Protein AF-A0A535S292-F1 (afdb_monomer)

pLDDT: mean 93.01, std 9.65, range [54.34, 98.56]

Solvent-accessible surface area (backbone atoms only — not comparable to full-atom values): 5335 Å² total; per-residue (Å²): 132,82,44,72,67,52,73,49,82,61,60,94,67,16,33,43,33,30,58,62,42,52,37,33,26,27,15,50,54,82,40,76,53,23,76,94,62,79,42,64,75,93,65,82,80,53,70,68,59,52,52,40,51,70,56,18,55,32,34,39,37,85,49,72,51,47,65,31,49,19,67,60,24,44,64,78,48,67,91,45,51,77,45,67,72,90,42,85,87,80,56,111

Sequence (92 aa):
MSFEVGFETIGNATVILHDRRPLLATDPWIAGPAYFGSWGLSHQIPAEQMEAIQKCEYVWISHGHPDHLSGDSLKLLSNKKVLVPDHVGARV

Radius of gyration: 13.2 Å; Cα contacts (8 Å, |Δi|>4): 171; chains: 1; bounding box: 36×24×39 Å

Structure (mmCIF, N/CA/C/O back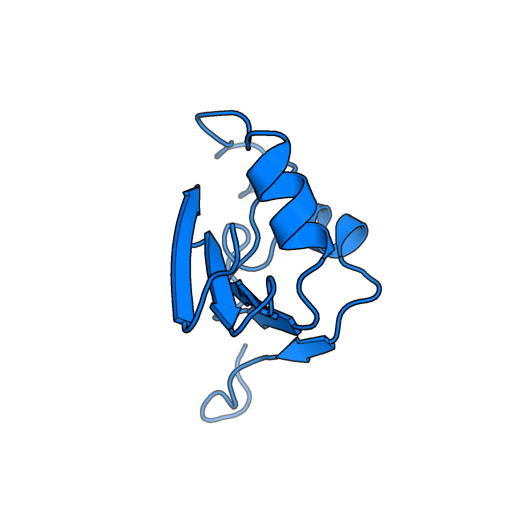bone):
data_AF-A0A535S292-F1
#
_entry.id   AF-A0A535S292-F1
#
loop_
_atom_site.group_PDB
_atom_site.id
_atom_site.type_symbol
_atom_site.label_atom_id
_atom_site.label_alt_id
_atom_site.label_comp_id
_atom_site.label_asym_id
_atom_site.label_entity_id
_atom_site.label_seq_id
_atom_site.pdbx_PDB_ins_code
_atom_site.Cartn_x
_atom_site.Cartn_y
_atom_site.Cartn_z
_atom_site.occupancy
_atom_site.B_iso_or_equiv
_atom_site.auth_seq_id
_atom_site.auth_comp_id
_atom_site.auth_asym_id
_atom_site.auth_atom_id
_atom_site.pdbx_PDB_model_num
ATOM 1 N N . MET A 1 1 ? -11.480 6.099 17.850 1.00 54.34 1 MET A N 1
ATOM 2 C CA . MET A 1 1 ? -12.617 6.724 17.139 1.00 54.34 1 MET A CA 1
ATOM 3 C C . MET A 1 1 ? -13.363 5.631 16.387 1.00 54.34 1 MET A C 1
ATOM 5 O O . MET A 1 1 ? -12.704 4.799 15.777 1.00 54.34 1 MET A O 1
ATOM 9 N N . SER A 1 2 ? -14.693 5.561 16.473 1.00 57.81 2 SER A N 1
ATOM 10 C CA . SER A 1 2 ? -15.479 4.660 15.620 1.00 57.81 2 SER A CA 1
ATOM 11 C C . SER A 1 2 ? -15.672 5.339 14.264 1.00 57.81 2 SER A C 1
ATOM 13 O O . SER A 1 2 ? -16.502 6.234 14.139 1.00 57.81 2 SER A O 1
ATOM 15 N N . PHE A 1 3 ? -14.866 4.984 13.270 1.00 62.62 3 PHE A N 1
ATOM 16 C CA . PHE A 1 3 ? -15.071 5.474 11.906 1.00 62.62 3 PHE A CA 1
ATOM 17 C C . PHE A 1 3 ? -16.324 4.804 11.332 1.00 62.62 3 PHE A C 1
ATOM 19 O O . PHE A 1 3 ? -16.342 3.586 11.275 1.00 62.62 3 PHE A O 1
ATOM 26 N N . GLU A 1 4 ? -17.370 5.533 10.929 1.00 80.62 4 GLU A N 1
ATOM 27 C CA . GLU A 1 4 ? -18.503 4.905 10.222 1.00 80.62 4 GLU A CA 1
ATOM 28 C C . GLU A 1 4 ? -18.042 4.398 8.851 1.00 80.62 4 GLU A C 1
ATOM 30 O O . GLU A 1 4 ? -17.951 3.192 8.648 1.00 80.62 4 GLU A O 1
ATOM 35 N N . VAL A 1 5 ? -17.648 5.313 7.962 1.00 93.69 5 VAL A N 1
ATOM 36 C CA . VAL A 1 5 ? -16.953 5.057 6.693 1.00 93.69 5 VAL A CA 1
ATOM 37 C C . VAL A 1 5 ? -16.033 6.250 6.430 1.00 93.69 5 VAL A C 1
ATOM 39 O O . VAL A 1 5 ? -16.437 7.392 6.645 1.00 93.69 5 VAL A O 1
ATOM 42 N N . GLY A 1 6 ? -14.802 6.021 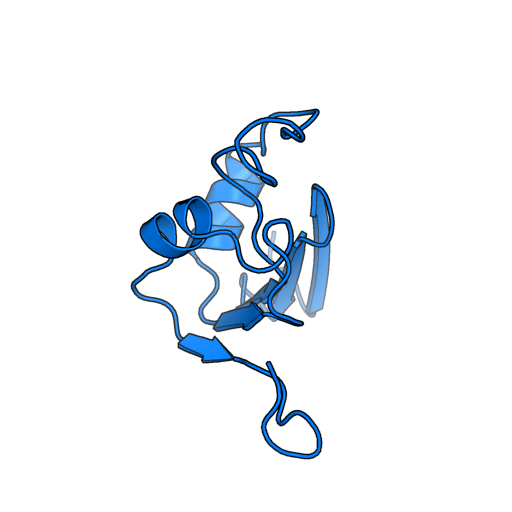5.979 1.00 95.50 6 GLY A N 1
ATOM 43 C CA . GLY A 1 6 ? -13.873 7.114 5.686 1.00 95.50 6 GLY A CA 1
ATOM 44 C C . GLY A 1 6 ? -12.508 6.637 5.216 1.00 95.50 6 GLY A C 1
ATOM 45 O O . GLY A 1 6 ? -12.293 5.441 5.020 1.00 95.50 6 GLY A O 1
ATOM 46 N N . PHE A 1 7 ? -11.582 7.576 5.038 1.00 97.12 7 PHE A N 1
ATOM 47 C CA . PHE A 1 7 ? -10.206 7.257 4.687 1.00 97.12 7 PHE A CA 1
ATOM 48 C C . PHE A 1 7 ? -9.203 8.264 5.253 1.00 97.12 7 PHE A C 1
ATOM 50 O O . PHE A 1 7 ? -9.536 9.426 5.487 1.00 97.12 7 PHE A O 1
ATOM 57 N N . GLU A 1 8 ? -7.964 7.809 5.402 1.00 95.56 8 GLU A N 1
ATOM 58 C CA . GLU A 1 8 ? -6.779 8.621 5.669 1.00 95.56 8 GLU A CA 1
ATOM 59 C C . GLU A 1 8 ? -5.781 8.454 4.516 1.00 95.56 8 GLU A C 1
ATOM 61 O O . GLU A 1 8 ? -5.641 7.365 3.960 1.00 95.56 8 GLU A O 1
ATOM 66 N N . THR A 1 9 ? -5.057 9.513 4.157 1.00 96.44 9 THR A N 1
ATOM 67 C CA . THR A 1 9 ? -3.934 9.441 3.205 1.00 96.44 9 THR A CA 1
ATOM 68 C C . THR A 1 9 ? -2.620 9.419 3.970 1.00 96.44 9 THR A C 1
ATOM 70 O O . THR A 1 9 ? -2.430 10.260 4.852 1.00 96.44 9 THR A O 1
ATOM 73 N N . ILE A 1 10 ? -1.692 8.528 3.623 1.00 95.62 10 ILE A N 1
ATOM 74 C CA . ILE A 1 10 ? -0.433 8.409 4.357 1.00 95.62 10 ILE A CA 1
ATOM 75 C C . ILE A 1 10 ? 0.758 7.998 3.487 1.00 95.62 10 ILE A C 1
ATOM 77 O O . ILE A 1 10 ? 1.127 6.839 3.405 1.00 95.62 10 ILE A O 1
ATOM 81 N N . GLY A 1 11 ? 1.442 8.982 2.910 1.00 92.00 11 GLY A N 1
ATOM 82 C CA . GLY A 1 11 ? 2.643 8.736 2.109 1.00 92.00 11 GLY A CA 1
ATOM 83 C C . GLY A 1 11 ? 2.332 8.135 0.733 1.00 92.00 11 GLY A C 1
ATOM 84 O O . GLY A 1 11 ? 1.583 7.174 0.598 1.00 92.00 11 GLY A O 1
ATOM 85 N N . ASN A 1 12 ? 2.929 8.719 -0.307 1.00 95.62 12 ASN A N 1
ATOM 86 C CA . ASN A 1 12 ? 2.737 8.322 -1.706 1.00 95.62 12 ASN A CA 1
ATOM 87 C C . ASN A 1 12 ? 1.259 8.016 -2.059 1.00 95.62 12 ASN A C 1
ATOM 89 O O . ASN A 1 12 ? 0.387 8.857 -1.843 1.00 95.62 12 ASN A O 1
ATOM 93 N N . ALA A 1 13 ? 0.987 6.819 -2.586 1.00 97.50 13 ALA A N 1
ATOM 94 C CA . ALA A 1 13 ? -0.329 6.317 -2.964 1.00 97.50 13 ALA A CA 1
ATOM 95 C C . ALA A 1 13 ? -1.002 5.472 -1.863 1.00 97.50 13 ALA A C 1
ATOM 97 O O . ALA A 1 13 ? -1.992 4.782 -2.126 1.00 97.50 13 ALA A O 1
ATOM 98 N N . THR A 1 14 ? -0.487 5.509 -0.629 1.00 98.06 14 THR A N 1
ATOM 99 C CA . THR A 1 14 ? -1.056 4.743 0.476 1.00 98.06 14 THR A CA 1
ATOM 100 C C . THR A 1 14 ? -2.255 5.457 1.089 1.00 98.06 14 THR A C 1
ATOM 102 O O . THR A 1 14 ? -2.146 6.528 1.686 1.00 98.06 14 THR A O 1
ATOM 105 N N . VAL A 1 15 ? -3.423 4.833 0.954 1.00 98.25 15 VAL A N 1
ATOM 106 C CA . VAL A 1 15 ? -4.680 5.235 1.586 1.00 98.25 15 VAL A CA 1
ATOM 107 C C . VAL A 1 15 ? -5.110 4.134 2.541 1.00 98.25 15 VAL A C 1
ATOM 109 O O . VAL A 1 15 ? -5.082 2.957 2.181 1.00 98.25 15 VAL A O 1
ATOM 112 N N . ILE A 1 16 ? -5.531 4.514 3.745 1.00 98.25 16 ILE A N 1
ATOM 113 C CA . ILE A 1 16 ? -6.166 3.619 4.713 1.00 98.25 16 ILE A CA 1
ATOM 114 C C . ILE A 1 16 ? -7.666 3.868 4.634 1.00 98.25 16 ILE A C 1
ATOM 116 O O . ILE A 1 16 ? -8.136 4.950 4.964 1.00 98.25 16 ILE A O 1
ATOM 120 N N . LEU A 1 17 ? -8.423 2.882 4.168 1.00 97.75 17 LEU A N 1
ATOM 121 C CA . LEU A 1 17 ? -9.881 2.913 4.119 1.00 97.75 17 LEU A CA 1
ATOM 122 C C . LEU A 1 17 ? -10.462 2.260 5.371 1.00 97.75 17 LEU A C 1
ATOM 124 O O . LEU A 1 17 ? -10.017 1.189 5.800 1.00 97.75 17 LEU A O 1
ATOM 128 N N . HIS A 1 18 ? -11.503 2.881 5.917 1.00 96.00 18 HIS A N 1
ATOM 129 C CA . HIS A 1 18 ? -12.193 2.445 7.122 1.00 96.00 18 HIS A CA 1
ATOM 130 C C . HIS A 1 18 ? -13.685 2.215 6.848 1.00 96.00 18 HIS A C 1
ATOM 132 O O . HIS A 1 18 ? -14.345 3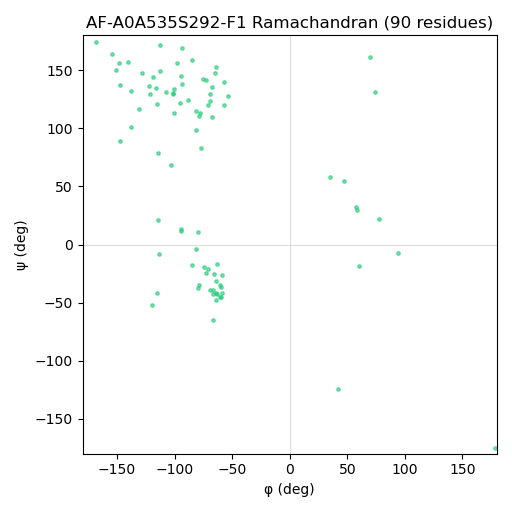.049 6.233 1.00 96.00 18 HIS A O 1
ATOM 138 N N . ASP A 1 19 ? -14.211 1.115 7.381 1.00 94.94 19 ASP A N 1
ATOM 139 C CA . ASP A 1 19 ? -15.641 0.861 7.627 1.00 94.94 19 ASP A CA 1
ATOM 140 C C . ASP A 1 19 ? -15.720 0.212 9.008 1.00 94.94 19 ASP A C 1
ATOM 142 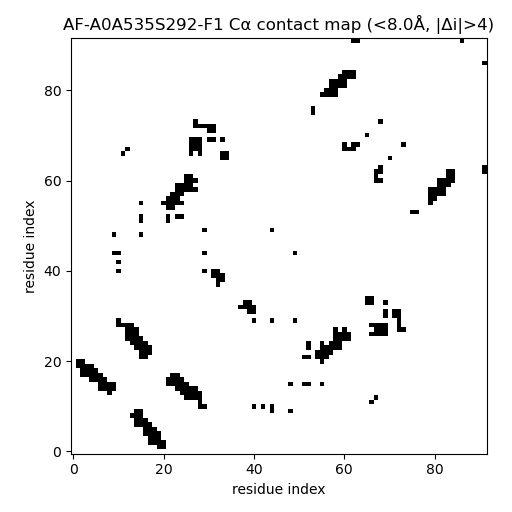O O . ASP A 1 19 ? -15.354 -0.959 9.168 1.00 94.94 19 ASP A O 1
ATOM 146 N N . ARG A 1 20 ? -16.084 0.998 10.033 1.00 93.31 20 ARG A N 1
ATOM 147 C CA . ARG A 1 20 ? -16.103 0.631 11.473 1.00 93.31 20 ARG A CA 1
ATOM 148 C C . ARG A 1 20 ? -14.757 0.217 12.078 1.00 93.31 20 ARG A C 1
ATOM 150 O O . ARG A 1 20 ? -14.586 0.264 13.294 1.00 93.31 20 ARG A O 1
ATOM 157 N N . ARG A 1 21 ? -13.790 -0.146 11.243 1.00 94.38 21 ARG A N 1
ATOM 158 C CA . ARG A 1 21 ? -12.407 -0.539 11.521 1.00 94.38 21 ARG A CA 1
ATOM 159 C C . ARG A 1 21 ? -11.547 -0.256 10.280 1.00 94.38 21 ARG A C 1
ATOM 161 O O . ARG A 1 21 ? -12.109 -0.130 9.191 1.00 94.38 21 ARG A O 1
ATOM 168 N N . PRO A 1 22 ? -10.208 -0.219 10.399 1.00 96.38 22 PRO A N 1
ATOM 169 C CA . PRO A 1 22 ? -9.332 -0.301 9.233 1.00 96.38 22 PRO A CA 1
ATOM 170 C C . PRO A 1 22 ? -9.674 -1.543 8.398 1.00 96.38 22 PRO A C 1
ATOM 172 O O . PRO A 1 22 ? -9.793 -2.655 8.932 1.00 96.38 22 PRO A O 1
ATOM 175 N N . LEU A 1 23 ? -9.890 -1.341 7.103 1.00 97.19 23 LEU A N 1
ATOM 176 C CA . LEU A 1 23 ? -10.407 -2.364 6.199 1.00 97.19 23 LEU A CA 1
ATOM 177 C C . LEU A 1 23 ? -9.421 -2.672 5.073 1.00 97.19 23 LEU A C 1
ATOM 179 O O . LEU A 1 23 ? -9.090 -3.842 4.874 1.00 97.19 23 LEU A O 1
ATOM 183 N N . LEU A 1 24 ? -8.958 -1.643 4.366 1.00 98.06 24 LEU A N 1
ATOM 184 C CA . LEU A 1 24 ? -8.140 -1.767 3.163 1.00 98.06 24 LEU A CA 1
ATOM 185 C C . LEU A 1 24 ? -7.007 -0.737 3.185 1.00 98.06 24 LEU A C 1
ATOM 187 O O . LEU A 1 24 ? -7.265 0.442 3.401 1.00 98.06 24 LEU A O 1
ATOM 191 N N . ALA A 1 25 ? -5.782 -1.178 2.906 1.00 98.38 25 ALA A N 1
ATOM 192 C CA . ALA A 1 25 ? -4.658 -0.296 2.601 1.00 98.38 25 ALA A CA 1
ATOM 193 C C . ALA A 1 25 ? -4.318 -0.383 1.105 1.00 98.38 25 ALA A C 1
ATOM 195 O O . ALA A 1 25 ? -4.190 -1.486 0.574 1.00 98.38 25 ALA A O 1
ATOM 196 N N . THR A 1 26 ? -4.177 0.747 0.417 1.00 98.56 26 THR A N 1
ATOM 197 C CA . THR A 1 26 ? -3.775 0.781 -1.002 1.00 98.56 26 THR A CA 1
ATOM 198 C C . THR A 1 26 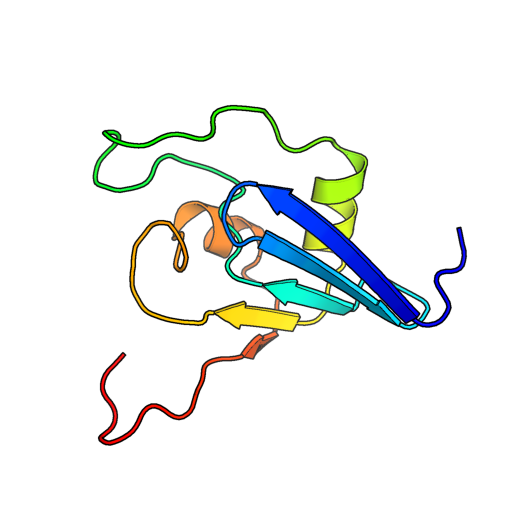? -2.270 0.963 -1.127 1.00 98.56 26 THR A C 1
ATOM 200 O O . THR A 1 26 ? -1.693 1.655 -0.299 1.00 98.56 26 THR A O 1
ATOM 203 N N . ASP A 1 27 ? -1.642 0.354 -2.134 1.00 98.06 27 ASP A N 1
ATOM 204 C CA . ASP A 1 27 ? -0.255 0.581 -2.564 1.00 98.06 27 ASP A CA 1
ATOM 205 C C . ASP A 1 27 ? 0.706 0.891 -1.400 1.00 98.06 27 ASP A C 1
ATOM 207 O O . ASP A 1 27 ? 1.266 1.991 -1.336 1.00 98.06 27 ASP A O 1
ATOM 211 N N . PRO A 1 28 ? 0.829 -0.006 -0.398 1.00 97.56 28 PRO A N 1
ATOM 212 C CA . PRO A 1 28 ? 1.550 0.305 0.821 1.00 97.56 28 PRO A CA 1
ATOM 213 C C . PRO A 1 28 ? 3.036 0.452 0.505 1.00 97.56 28 PRO A C 1
ATOM 215 O O . PRO A 1 28 ? 3.723 -0.538 0.249 1.00 97.56 28 PRO A O 1
ATOM 218 N N . TRP A 1 29 ? 3.542 1.680 0.586 1.00 97.44 29 TRP A N 1
ATOM 219 C CA . TRP A 1 29 ? 4.972 1.968 0.594 1.00 97.44 29 TRP A CA 1
ATOM 220 C C . TRP A 1 29 ? 5.350 2.565 1.951 1.00 97.44 29 TRP A C 1
ATOM 222 O O . TRP A 1 29 ? 5.462 3.771 2.141 1.00 97.44 29 TRP A O 1
ATOM 232 N N . ILE A 1 30 ? 5.480 1.671 2.931 1.00 96.50 30 ILE A N 1
ATOM 233 C CA . ILE A 1 30 ? 5.604 1.986 4.364 1.00 96.50 30 ILE A CA 1
ATOM 234 C C . ILE A 1 30 ? 6.971 1.617 4.949 1.00 96.50 30 ILE A C 1
ATOM 236 O O . ILE A 1 30 ? 7.267 1.937 6.100 1.00 96.50 30 ILE A O 1
ATOM 240 N N . ALA A 1 31 ? 7.799 0.921 4.169 1.00 95.25 31 ALA A N 1
ATOM 241 C CA . ALA A 1 31 ? 9.146 0.516 4.532 1.00 95.25 31 ALA A CA 1
ATOM 242 C C . ALA A 1 31 ? 10.035 0.407 3.287 1.00 95.25 31 ALA A C 1
ATOM 244 O O . ALA A 1 31 ? 9.561 0.059 2.204 1.00 95.25 31 ALA A O 1
ATOM 245 N N . GLY A 1 32 ? 11.331 0.659 3.486 1.00 94.25 32 GLY A N 1
ATOM 246 C CA . GLY A 1 32 ? 12.357 0.548 2.449 1.00 94.25 32 GLY A CA 1
ATOM 247 C C . GLY A 1 32 ? 12.260 1.626 1.357 1.00 94.25 32 GLY A C 1
ATOM 248 O O . GLY A 1 32 ? 11.231 2.285 1.205 1.00 94.25 32 GLY A O 1
ATOM 249 N N . PRO A 1 33 ? 13.338 1.859 0.595 1.00 96.19 33 PRO A N 1
ATOM 250 C CA . PRO A 1 33 ? 13.301 2.744 -0.561 1.00 96.19 33 PRO A CA 1
ATOM 251 C C . PRO A 1 33 ? 12.814 2.018 -1.829 1.00 96.19 33 PRO A C 1
ATOM 253 O O . PRO A 1 33 ? 12.927 0.799 -1.955 1.00 96.19 33 PRO A O 1
ATOM 256 N N . ALA A 1 34 ? 12.338 2.784 -2.805 1.00 96.19 34 ALA A N 1
ATOM 257 C CA . ALA A 1 34 ? 12.025 2.336 -4.157 1.00 96.19 34 ALA A CA 1
ATOM 258 C C . ALA A 1 34 ? 13.222 2.559 -5.105 1.00 96.19 34 ALA A C 1
ATOM 260 O O . ALA A 1 34 ? 14.207 3.219 -4.756 1.00 96.19 34 ALA A O 1
ATOM 261 N N . TYR A 1 35 ? 13.144 1.988 -6.314 1.00 95.62 35 TYR A N 1
ATOM 262 C CA . TYR A 1 35 ? 14.108 2.197 -7.408 1.00 95.62 35 TYR A CA 1
ATOM 263 C C . TYR A 1 35 ? 15.577 2.079 -6.966 1.00 95.62 35 TYR A C 1
ATOM 265 O O . TYR A 1 35 ? 16.381 2.996 -7.153 1.00 95.62 35 TYR A O 1
ATOM 273 N N . PHE A 1 36 ? 15.919 0.948 -6.340 1.00 93.31 36 PHE A N 1
ATOM 274 C CA . PHE A 1 36 ? 17.278 0.633 -5.879 1.00 93.31 36 PHE A CA 1
ATOM 275 C C . PHE A 1 36 ? 17.874 1.666 -4.908 1.00 93.31 36 PHE A C 1
ATOM 277 O O . PHE A 1 36 ? 19.081 1.894 -4.904 1.00 93.31 36 PHE A O 1
ATOM 284 N N . GLY A 1 37 ? 17.039 2.305 -4.084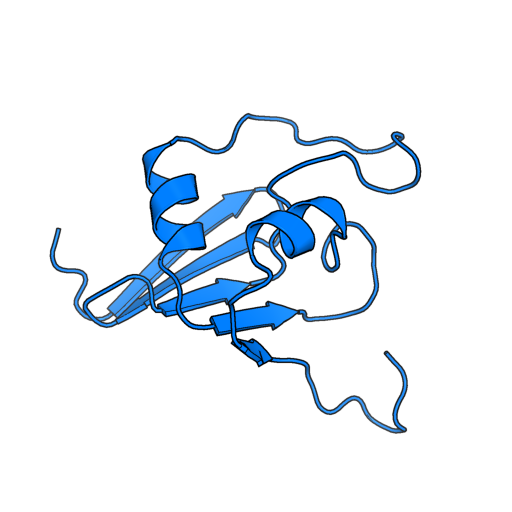 1.00 94.44 37 GLY A N 1
ATOM 285 C CA . GLY A 1 37 ? 17.508 3.278 -3.095 1.00 94.44 37 GLY A CA 1
ATOM 286 C C . GLY A 1 37 ? 17.470 4.730 -3.560 1.00 94.44 37 GLY A C 1
ATOM 287 O O . GLY A 1 37 ? 17.700 5.617 -2.743 1.00 94.44 37 GLY A O 1
ATOM 288 N N . SER A 1 38 ? 17.176 4.994 -4.837 1.00 96.19 38 SER A N 1
ATOM 289 C CA . SER A 1 38 ? 17.181 6.360 -5.383 1.00 96.19 38 SER A CA 1
ATOM 290 C C . SER A 1 38 ? 15.979 7.199 -4.949 1.00 96.19 38 SER A C 1
ATOM 292 O O . SER A 1 38 ? 16.046 8.427 -4.990 1.00 96.19 38 SER A O 1
ATOM 294 N N . TRP A 1 39 ? 14.904 6.557 -4.487 1.00 96.38 39 TRP A N 1
ATOM 295 C CA . TRP A 1 39 ? 13.725 7.238 -3.973 1.00 96.38 39 TRP A CA 1
ATOM 296 C C . TRP A 1 39 ? 13.328 6.649 -2.620 1.00 96.38 39 TRP A C 1
ATOM 298 O O . TRP A 1 39 ? 13.013 5.468 -2.517 1.00 96.38 39 TRP A O 1
ATOM 308 N N . GLY A 1 40 ? 13.381 7.463 -1.565 1.00 95.31 40 GLY A N 1
ATOM 309 C CA . GLY A 1 40 ? 12.978 7.085 -0.210 1.00 95.31 40 GLY A CA 1
ATOM 310 C C . GLY A 1 40 ? 11.734 7.828 0.275 1.00 95.31 40 GLY A C 1
ATOM 311 O O . GLY A 1 40 ? 11.279 8.790 -0.348 1.00 95.31 40 GLY A O 1
ATOM 312 N N . LEU A 1 41 ? 11.222 7.402 1.430 1.00 93.62 41 LEU A N 1
ATOM 313 C CA . LEU A 1 41 ? 10.142 8.094 2.130 1.00 93.62 41 LEU A CA 1
ATOM 314 C C . LEU A 1 41 ? 10.652 9.429 2.685 1.00 93.62 41 LEU A C 1
ATOM 316 O O . LEU A 1 41 ? 11.675 9.473 3.367 1.00 93.62 41 LEU A O 1
ATOM 320 N N . SER A 1 42 ? 9.929 10.517 2.416 1.00 93.12 42 SER A N 1
ATOM 321 C CA . SER A 1 42 ? 10.292 11.849 2.922 1.00 93.12 42 SER A CA 1
ATOM 322 C C . SER A 1 42 ? 10.035 12.009 4.423 1.00 93.12 42 SER A C 1
ATOM 324 O O . SER A 1 42 ? 10.669 12.840 5.066 1.00 93.12 42 SER A O 1
ATOM 326 N N . HIS A 1 43 ? 9.114 11.217 4.976 1.00 94.56 43 HIS A N 1
ATOM 327 C CA . HIS A 1 43 ? 8.705 11.243 6.377 1.00 94.56 43 HIS A CA 1
ATOM 328 C C . HIS A 1 43 ? 8.495 9.819 6.891 1.00 94.56 43 HIS A C 1
ATOM 330 O O . HIS A 1 43 ? 8.230 8.895 6.122 1.00 94.56 43 HIS A O 1
ATOM 336 N N . GLN A 1 44 ? 8.586 9.651 8.208 1.00 94.81 44 GLN A N 1
ATOM 337 C CA . GLN A 1 44 ? 8.199 8.402 8.854 1.00 94.81 44 GLN A CA 1
ATOM 338 C C . GLN A 1 44 ? 6.674 8.285 8.910 1.00 94.81 44 GLN A C 1
ATOM 340 O O . GLN A 1 44 ? 5.979 9.268 9.162 1.00 94.81 44 GLN A O 1
ATOM 345 N N . ILE A 1 45 ? 6.166 7.068 8.716 1.00 96.81 45 ILE A N 1
ATOM 346 C CA . ILE A 1 45 ? 4.756 6.752 8.945 1.00 96.81 45 ILE A CA 1
ATOM 347 C C . ILE A 1 45 ? 4.504 6.810 10.460 1.00 96.81 45 ILE A C 1
ATOM 349 O O . ILE A 1 45 ? 5.202 6.107 11.199 1.00 96.81 45 ILE A O 1
ATOM 353 N N . PRO A 1 46 ? 3.550 7.619 10.956 1.00 97.38 46 PRO A N 1
ATOM 354 C CA . PRO A 1 46 ? 3.267 7.661 12.382 1.00 97.38 46 PRO A CA 1
ATOM 355 C C . PRO A 1 46 ? 2.732 6.313 12.883 1.00 97.38 46 PRO A C 1
ATOM 357 O O . PRO A 1 46 ? 2.136 5.532 12.137 1.00 97.38 46 PRO A O 1
ATOM 360 N N . ALA A 1 47 ? 2.955 6.034 14.169 1.00 97.62 47 ALA A N 1
ATOM 361 C CA . ALA A 1 47 ? 2.675 4.724 14.756 1.00 97.62 47 ALA A CA 1
ATOM 362 C C . ALA A 1 47 ? 1.196 4.310 14.645 1.00 97.62 47 ALA A C 1
ATOM 364 O O . ALA A 1 47 ? 0.915 3.141 14.396 1.00 97.62 47 ALA A O 1
ATOM 365 N N . GLU A 1 48 ? 0.267 5.261 14.777 1.00 97.19 48 GLU A N 1
ATOM 366 C CA . GLU A 1 48 ? -1.175 5.0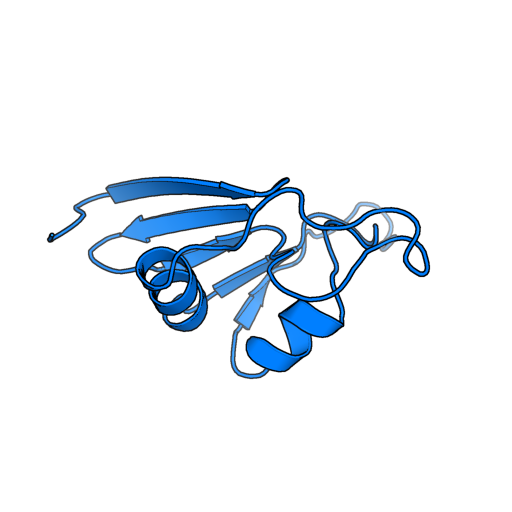10 14.669 1.00 97.19 48 GLU A CA 1
ATOM 367 C C . GLU A 1 48 ? -1.567 4.537 13.261 1.00 97.19 48 GLU A C 1
ATOM 369 O O . GLU A 1 48 ? -2.229 3.508 13.117 1.00 97.19 48 GLU A O 1
ATOM 374 N N . GLN A 1 49 ? -1.090 5.213 12.211 1.00 97.62 49 GLN A N 1
ATOM 375 C CA . GLN A 1 49 ? -1.328 4.806 10.823 1.00 97.62 49 GLN A CA 1
ATOM 376 C C . GLN A 1 49 ? -0.632 3.483 10.500 1.00 97.62 49 GLN A C 1
ATOM 378 O O . GLN A 1 49 ? -1.220 2.632 9.836 1.00 97.62 49 GLN A O 1
ATOM 383 N N . MET A 1 50 ? 0.588 3.261 11.001 1.00 97.75 50 MET A N 1
ATOM 384 C CA . MET A 1 50 ? 1.278 1.977 10.841 1.00 97.75 50 MET A CA 1
ATOM 385 C C . MET A 1 50 ? 0.467 0.825 11.459 1.00 97.75 50 MET A C 1
ATOM 387 O O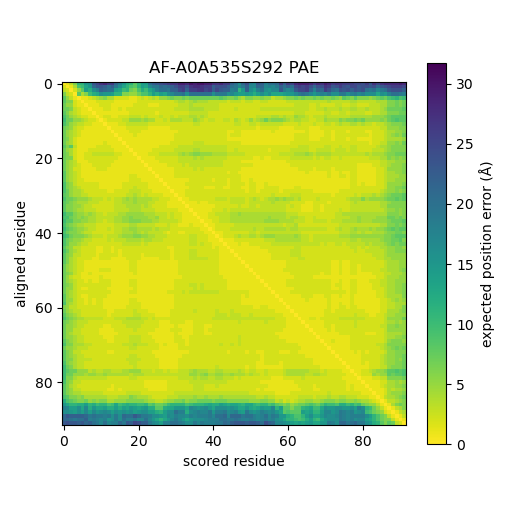 . MET A 1 50 ? 0.280 -0.216 10.826 1.00 97.75 50 MET A O 1
ATOM 391 N N . GLU A 1 51 ? -0.069 1.015 12.667 1.00 97.81 51 GLU A N 1
ATOM 392 C CA . GLU A 1 51 ? -0.939 0.036 13.323 1.00 97.81 51 GLU A CA 1
ATOM 393 C C . GLU A 1 51 ? -2.249 -0.172 12.542 1.00 97.81 51 GLU A C 1
ATOM 395 O O . GLU A 1 51 ? -2.693 -1.309 12.359 1.00 97.81 51 GLU A O 1
ATOM 400 N N . ALA A 1 52 ? -2.859 0.902 12.034 1.00 97.38 52 ALA A N 1
ATOM 401 C CA . ALA A 1 52 ? -4.070 0.827 11.222 1.00 97.38 52 ALA A CA 1
ATOM 402 C C . ALA A 1 52 ? -3.847 0.058 9.906 1.00 97.38 52 ALA A C 1
ATOM 404 O O . ALA A 1 52 ? -4.656 -0.808 9.564 1.00 97.38 52 ALA A O 1
ATOM 405 N N . ILE A 1 53 ? -2.726 0.288 9.213 1.00 97.94 53 ILE A N 1
ATOM 406 C CA . ILE A 1 53 ? -2.332 -0.455 8.003 1.00 97.94 53 ILE A CA 1
ATOM 407 C C . ILE A 1 53 ? -2.160 -1.943 8.322 1.00 97.94 53 ILE A C 1
ATOM 409 O O . ILE A 1 53 ? -2.703 -2.797 7.622 1.00 97.94 53 ILE A O 1
ATOM 413 N N . GLN A 1 54 ? -1.481 -2.280 9.422 1.00 97.38 54 GLN A N 1
ATOM 414 C CA . GLN A 1 54 ? -1.292 -3.674 9.843 1.00 97.38 54 GLN A CA 1
ATOM 415 C C . GLN A 1 54 ? -2.598 -4.375 10.251 1.00 97.38 54 GLN A C 1
ATOM 417 O O . GLN A 1 54 ? -2.675 -5.606 10.165 1.00 97.38 54 GLN A O 1
ATOM 422 N N . LYS A 1 55 ? -3.617 -3.621 10.683 1.00 97.25 55 LYS A N 1
ATOM 423 C CA . LYS A 1 55 ? -4.959 -4.123 11.031 1.00 97.25 55 LYS A CA 1
ATOM 424 C C . LYS A 1 55 ? -5.903 -4.264 9.835 1.00 97.25 55 LYS A C 1
ATOM 426 O O . LYS A 1 55 ? -6.910 -4.959 9.972 1.00 97.25 55 LYS A O 1
ATOM 431 N N . CYS A 1 56 ? -5.613 -3.630 8.697 1.00 97.88 56 CYS A N 1
ATOM 432 C CA . CYS A 1 56 ? -6.429 -3.779 7.490 1.00 97.88 56 CYS A CA 1
ATOM 433 C C . CYS A 1 56 ? -6.519 -5.255 7.093 1.00 97.88 56 CYS A C 1
ATOM 435 O O . CYS A 1 56 ? -5.542 -5.987 7.190 1.00 97.88 56 CYS A O 1
ATOM 437 N N . GLU A 1 57 ? -7.689 -5.712 6.655 1.00 98.00 57 GLU A N 1
ATOM 438 C CA . GLU A 1 57 ? -7.862 -7.099 6.200 1.00 98.00 57 GLU A CA 1
ATOM 439 C C . GLU A 1 57 ? -7.316 -7.290 4.781 1.00 98.00 57 GLU A C 1
ATOM 441 O O . GLU A 1 57 ? -6.761 -8.344 4.449 1.00 98.00 57 GLU A O 1
ATOM 446 N N . TYR A 1 58 ? -7.468 -6.249 3.966 1.00 98.56 58 TYR A N 1
ATOM 447 C CA . TYR A 1 58 ? -7.121 -6.243 2.558 1.00 98.56 58 TYR A CA 1
ATOM 448 C C . TYR A 1 58 ? -5.951 -5.300 2.287 1.00 98.56 58 TYR A C 1
ATOM 450 O O . TYR A 1 58 ? -5.802 -4.258 2.931 1.00 98.56 58 TYR A O 1
ATOM 458 N N . VAL A 1 59 ? -5.159 -5.655 1.282 1.00 98.50 59 VAL A N 1
ATOM 459 C CA . VAL A 1 59 ? -4.186 -4.773 0.637 1.00 98.50 59 VAL A CA 1
ATOM 460 C C . VAL A 1 59 ? -4.550 -4.693 -0.838 1.00 98.50 59 VAL A C 1
ATOM 462 O O . VAL A 1 59 ? -4.740 -5.728 -1.466 1.00 98.50 59 VAL A O 1
ATOM 465 N N . TRP A 1 60 ? -4.656 -3.492 -1.391 1.00 98.12 60 TRP A N 1
ATOM 466 C CA . TRP A 1 60 ? -4.859 -3.272 -2.821 1.00 98.12 60 TRP A CA 1
ATOM 467 C C . TRP A 1 60 ? -3.537 -2.874 -3.454 1.00 98.12 60 TRP A C 1
ATOM 469 O O . TRP A 1 60 ? -2.898 -1.955 -2.952 1.00 98.12 60 TRP A O 1
ATOM 479 N N . ILE A 1 61 ? -3.154 -3.534 -4.544 1.00 97.12 61 ILE A N 1
ATOM 480 C CA . ILE A 1 61 ? -2.010 -3.136 -5.365 1.00 97.12 61 ILE A CA 1
ATOM 481 C C . ILE A 1 61 ? -2.521 -2.733 -6.742 1.00 97.12 61 ILE A C 1
ATOM 483 O O . ILE A 1 61 ? -3.137 -3.541 -7.432 1.00 97.12 61 ILE A O 1
ATOM 487 N N . SER A 1 62 ? -2.257 -1.495 -7.145 1.00 95.62 62 SER A N 1
ATOM 488 C CA . SER A 1 62 ? -2.746 -0.933 -8.401 1.00 95.62 62 SER A CA 1
ATOM 489 C C . SER A 1 62 ? -1.940 -1.369 -9.627 1.00 95.62 62 SER A C 1
ATOM 491 O O . SER A 1 62 ? -2.541 -1.559 -10.681 1.00 95.62 62 SER A O 1
ATOM 493 N N . HIS A 1 63 ? -0.610 -1.496 -9.518 1.00 93.56 63 HIS A N 1
ATOM 494 C CA . HIS A 1 63 ? 0.297 -1.911 -10.602 1.00 93.56 63 HIS A CA 1
ATOM 495 C C . HIS A 1 63 ? 1.713 -2.246 -10.085 1.00 93.56 63 HIS A C 1
ATOM 497 O O . HIS A 1 63 ? 2.025 -2.049 -8.910 1.00 93.56 63 HIS A O 1
ATOM 503 N N . GLY A 1 64 ? 2.586 -2.742 -10.971 1.00 92.94 64 GLY A N 1
ATOM 504 C CA . GLY A 1 64 ? 3.911 -3.276 -10.627 1.00 92.94 64 GLY A CA 1
ATOM 505 C C . GLY A 1 64 ? 5.064 -2.286 -10.386 1.00 92.94 64 GLY A C 1
ATOM 506 O O . GLY A 1 64 ? 6.210 -2.734 -10.317 1.00 92.94 64 GLY A O 1
ATOM 507 N N . HIS A 1 65 ? 4.837 -0.972 -10.271 1.00 95.25 65 HIS A N 1
ATOM 508 C CA . HIS A 1 65 ? 5.940 -0.043 -9.975 1.00 95.25 65 HIS A CA 1
ATOM 509 C C . HIS A 1 65 ? 6.412 -0.161 -8.512 1.00 95.25 65 HIS A C 1
ATOM 511 O O . HIS A 1 65 ? 5.572 -0.305 -7.625 1.00 95.25 65 HIS A O 1
ATOM 517 N N . PRO A 1 66 ? 7.727 -0.079 -8.211 1.00 95.50 66 PRO A N 1
ATOM 518 C CA . PRO A 1 66 ? 8.257 -0.324 -6.862 1.00 95.50 66 PRO A CA 1
ATOM 519 C C . PRO A 1 66 ? 7.712 0.568 -5.734 1.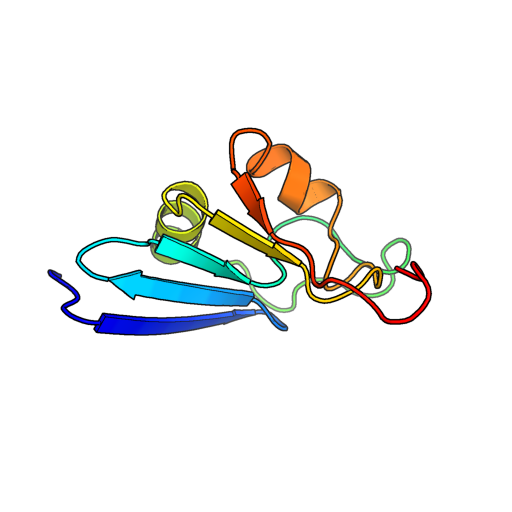00 95.50 66 PRO A C 1
ATOM 521 O O . PRO A 1 66 ? 7.713 0.146 -4.579 1.00 95.50 66 PRO A O 1
ATOM 524 N N . ASP A 1 67 ? 7.262 1.784 -6.042 1.00 95.50 67 ASP A N 1
ATOM 525 C CA . ASP A 1 67 ? 6.638 2.720 -5.095 1.00 95.50 67 ASP A CA 1
ATOM 526 C C . ASP A 1 67 ? 5.143 2.433 -4.831 1.00 95.50 67 ASP A C 1
ATOM 528 O O . ASP A 1 67 ? 4.539 3.059 -3.959 1.00 95.50 67 ASP A O 1
ATOM 532 N N . HIS A 1 68 ? 4.574 1.447 -5.536 1.00 97.12 68 HIS A N 1
ATOM 533 C CA . HIS A 1 68 ? 3.223 0.908 -5.341 1.00 97.12 68 HIS A CA 1
ATOM 534 C C . HIS A 1 68 ? 3.247 -0.567 -4.892 1.00 97.12 68 HIS A C 1
ATOM 536 O O . HIS A 1 68 ? 2.534 -0.964 -3.971 1.00 97.12 68 HIS A O 1
ATOM 542 N N . LEU A 1 69 ? 4.124 -1.375 -5.498 1.00 96.19 69 LEU A N 1
ATOM 543 C CA . LEU A 1 69 ? 4.404 -2.775 -5.174 1.00 96.19 69 LEU A CA 1
ATOM 544 C C . LEU A 1 69 ? 5.727 -2.881 -4.394 1.00 96.19 69 LEU A C 1
ATOM 546 O O . LEU A 1 69 ? 6.738 -3.403 -4.870 1.00 96.19 69 LEU A O 1
ATOM 550 N N . SER A 1 70 ? 5.728 -2.368 -3.164 1.00 96.44 70 SER A N 1
ATOM 551 C CA . SER A 1 70 ? 6.907 -2.403 -2.293 1.00 96.44 70 SER A CA 1
ATOM 552 C C . SER A 1 70 ? 7.080 -3.784 -1.651 1.00 96.44 70 SER A C 1
ATOM 554 O O . SER A 1 70 ? 6.332 -4.176 -0.753 1.00 96.44 70 SER A O 1
ATOM 556 N N . GLY A 1 71 ? 8.114 -4.523 -2.064 1.00 95.50 71 GLY A N 1
ATOM 557 C CA . GLY A 1 71 ? 8.429 -5.838 -1.493 1.00 95.50 71 GLY A CA 1
ATOM 558 C C . GLY A 1 71 ? 8.730 -5.799 0.010 1.00 95.50 71 GLY A C 1
ATOM 559 O O . GLY A 1 71 ? 8.356 -6.718 0.736 1.00 95.50 71 GLY A O 1
ATOM 560 N N . ASP A 1 72 ? 9.363 -4.732 0.502 1.00 96.12 72 ASP A N 1
ATOM 561 C CA . ASP A 1 72 ? 9.645 -4.567 1.933 1.00 96.12 72 ASP A CA 1
ATOM 562 C C . ASP A 1 72 ? 8.373 -4.319 2.743 1.00 96.12 72 ASP A C 1
ATOM 564 O O . ASP A 1 72 ? 8.196 -4.909 3.810 1.00 96.12 72 ASP A O 1
ATOM 568 N N . SER A 1 73 ? 7.442 -3.537 2.199 1.00 96.81 73 SER A N 1
ATOM 569 C CA . SER A 1 73 ? 6.126 -3.328 2.805 1.00 96.81 73 SER A CA 1
ATOM 570 C C . SER A 1 73 ? 5.294 -4.614 2.802 1.00 96.81 73 SER A C 1
ATOM 572 O O . SER A 1 73 ? 4.702 -4.975 3.819 1.00 96.81 73 SER A O 1
ATOM 574 N N . LEU A 1 74 ? 5.305 -5.370 1.699 1.00 96.31 74 LEU A N 1
ATOM 575 C CA . LEU A 1 74 ? 4.572 -6.635 1.592 1.00 96.31 74 LEU A CA 1
ATOM 576 C C . LEU A 1 74 ? 5.075 -7.715 2.556 1.00 96.31 74 LEU A C 1
ATOM 578 O O . LEU A 1 74 ? 4.269 -8.507 3.039 1.00 96.31 74 LEU A O 1
ATOM 582 N N . LYS A 1 75 ? 6.368 -7.738 2.906 1.00 96.62 75 LYS A N 1
ATOM 583 C CA . LYS A 1 75 ? 6.879 -8.648 3.951 1.00 96.62 75 LYS A CA 1
ATOM 584 C C . LYS A 1 75 ? 6.183 -8.403 5.295 1.00 96.62 75 LYS A C 1
ATOM 586 O O . LYS A 1 75 ? 5.801 -9.364 5.965 1.00 96.62 75 LYS A O 1
ATOM 591 N N . LEU A 1 76 ? 5.971 -7.134 5.657 1.00 96.88 76 LEU A N 1
ATOM 592 C CA . LEU A 1 76 ? 5.282 -6.727 6.892 1.00 96.88 76 LEU A CA 1
ATOM 593 C C . LEU A 1 76 ? 3.773 -7.023 6.860 1.00 96.88 76 LEU A C 1
ATOM 595 O O . LEU A 1 76 ? 3.140 -7.124 7.908 1.00 96.88 76 LEU A O 1
ATOM 599 N N . LEU A 1 77 ? 3.202 -7.184 5.664 1.00 97.00 77 LEU A N 1
ATOM 600 C CA . LEU A 1 77 ? 1.772 -7.400 5.422 1.00 97.00 77 LEU A CA 1
ATOM 601 C C . LEU A 1 77 ? 1.479 -8.789 4.825 1.00 97.00 77 LEU A C 1
ATOM 603 O O . LEU A 1 77 ? 0.424 -9.014 4.238 1.00 97.00 77 LEU A O 1
ATOM 607 N N . SER A 1 78 ? 2.397 -9.741 4.996 1.00 93.81 78 SER A N 1
ATOM 608 C CA . SER A 1 78 ? 2.376 -11.056 4.336 1.00 93.81 78 SER A CA 1
ATOM 609 C C . SER A 1 78 ? 1.175 -11.945 4.686 1.00 93.81 78 SER A C 1
ATOM 611 O O . SER A 1 78 ? 0.878 -12.892 3.964 1.00 93.81 78 SER A O 1
ATOM 613 N N . ASN A 1 79 ? 0.455 -11.643 5.768 1.00 94.75 79 ASN A N 1
ATOM 614 C CA . ASN A 1 79 ? -0.746 -12.362 6.199 1.00 94.75 79 ASN A CA 1
ATOM 615 C C . ASN A 1 79 ? -2.067 -11.739 5.707 1.00 94.75 79 ASN A C 1
ATOM 617 O O . ASN A 1 79 ? -3.129 -12.091 6.223 1.00 94.75 79 ASN A O 1
ATOM 621 N N . LYS A 1 80 ? -2.018 -10.784 4.771 1.00 97.38 80 LYS A N 1
ATOM 622 C CA . LYS A 1 80 ? -3.197 -10.064 4.267 1.00 97.38 80 LYS A CA 1
ATOM 623 C C . LYS A 1 80 ? -3.715 -10.638 2.955 1.00 97.38 80 LYS A C 1
ATOM 625 O O . LYS A 1 80 ? -2.978 -11.253 2.188 1.00 97.38 80 LYS A O 1
ATOM 630 N N . LYS A 1 81 ? -5.001 -10.405 2.680 1.00 98.25 81 LYS A N 1
ATOM 631 C CA . LYS A 1 81 ? -5.595 -10.713 1.374 1.00 98.25 81 LYS A CA 1
ATOM 632 C C . LYS A 1 81 ? -5.190 -9.619 0.392 1.00 98.25 81 LYS A C 1
ATOM 634 O O . LYS A 1 81 ? -5.604 -8.471 0.552 1.00 98.25 81 LYS A O 1
ATOM 639 N N . VAL A 1 82 ? -4.389 -9.974 -0.607 1.00 97.50 82 VAL A N 1
ATOM 640 C CA . VAL A 1 82 ? -3.967 -9.031 -1.645 1.00 97.50 82 VAL A CA 1
ATOM 641 C C . VAL A 1 82 ? -4.990 -9.026 -2.775 1.00 97.50 82 VAL A C 1
ATOM 643 O O . VAL A 1 82 ? -5.316 -10.067 -3.341 1.00 97.50 82 VAL A O 1
ATOM 646 N N . LEU A 1 83 ? -5.504 -7.841 -3.074 1.00 97.25 83 LEU A N 1
ATOM 647 C CA . LEU A 1 83 ? -6.382 -7.544 -4.190 1.00 97.25 83 LEU A CA 1
ATOM 648 C C . LEU A 1 83 ? -5.542 -6.890 -5.287 1.00 97.25 83 LEU A C 1
ATOM 650 O O . LEU A 1 83 ? -4.796 -5.947 -5.024 1.00 97.25 83 LEU A O 1
ATOM 654 N N . VAL A 1 84 ? -5.681 -7.393 -6.507 1.00 93.88 84 VAL A N 1
ATOM 655 C CA . VAL A 1 84 ? -5.037 -6.851 -7.705 1.00 93.88 84 VAL A CA 1
ATOM 656 C C . VAL A 1 84 ? -6.101 -6.632 -8.777 1.00 93.88 84 VAL A C 1
ATOM 658 O O . VAL A 1 84 ? -7.084 -7.381 -8.814 1.00 93.88 84 VAL A O 1
ATOM 661 N N . PRO A 1 85 ? -5.957 -5.613 -9.632 1.00 90.12 85 PRO A N 1
ATOM 662 C CA . PRO A 1 85 ? -6.859 -5.415 -10.756 1.00 90.12 85 PRO A CA 1
ATOM 663 C C . PRO A 1 85 ? -6.753 -6.562 -11.767 1.00 90.12 85 PRO A C 1
ATOM 665 O O . PRO A 1 85 ? -5.682 -7.119 -12.014 1.00 90.12 85 PRO A O 1
ATOM 668 N N . ASP A 1 86 ? -7.882 -6.866 -12.402 1.00 89.12 86 ASP A N 1
ATOM 669 C CA . ASP A 1 86 ? -7.927 -7.716 -13.589 1.00 89.12 86 ASP A CA 1
ATOM 670 C C . ASP A 1 86 ? -7.464 -6.897 -14.802 1.00 89.12 86 ASP A C 1
ATOM 672 O O . ASP A 1 86 ? -8.251 -6.250 -15.500 1.00 89.12 86 ASP A O 1
ATOM 676 N N . HIS A 1 87 ? -6.147 -6.806 -14.978 1.00 80.06 87 HIS A N 1
ATOM 677 C CA . HIS A 1 87 ? -5.566 -6.009 -16.047 1.00 80.06 87 HIS A CA 1
ATOM 678 C C . HIS A 1 87 ? -5.879 -6.600 -17.429 1.00 80.06 87 HIS A C 1
ATOM 680 O O . HIS A 1 87 ? -5.689 -7.790 -17.697 1.00 80.06 87 HIS A O 1
ATOM 686 N N . VAL A 1 88 ? -6.271 -5.727 -18.361 1.00 74.19 88 VAL A N 1
ATOM 687 C CA . VAL A 1 88 ? -6.576 -6.105 -19.746 1.00 74.19 88 VAL A CA 1
ATOM 688 C C . VAL A 1 88 ? -5.372 -6.798 -20.393 1.00 74.19 88 VAL A C 1
ATOM 690 O O . VAL A 1 88 ? -4.297 -6.218 -20.551 1.00 74.19 88 VAL A O 1
ATOM 693 N N . GLY A 1 89 ? -5.571 -8.046 -20.816 1.00 78.50 89 GLY A N 1
ATOM 694 C CA . GLY A 1 89 ? -4.533 -8.848 -21.464 1.00 78.50 89 GLY A CA 1
ATOM 695 C C . GLY A 1 89 ? -3.494 -9.442 -20.509 1.00 78.50 89 GLY A C 1
ATOM 696 O O . GLY A 1 89 ? -2.400 -9.755 -20.972 1.00 78.50 89 GLY A O 1
ATOM 697 N N . ALA A 1 90 ? -3.818 -9.588 -19.217 1.00 68.00 90 ALA A N 1
ATOM 698 C CA . ALA A 1 90 ? -2.983 -10.243 -18.202 1.00 68.00 90 ALA A CA 1
ATOM 699 C C . ALA A 1 90 ? -1.582 -9.621 -18.020 1.00 68.00 90 ALA A C 1
ATOM 701 O O . ALA A 1 90 ? -0.621 -10.314 -17.686 1.00 68.00 90 ALA A O 1
ATOM 702 N N . ARG A 1 91 ? -1.452 -8.310 -18.259 1.00 60.44 91 ARG A N 1
ATOM 703 C CA . ARG A 1 91 ? -0.216 -7.554 -18.011 1.00 60.44 91 ARG A CA 1
ATOM 704 C C . ARG A 1 91 ? -0.296 -6.891 -16.640 1.00 60.44 91 ARG A C 1
ATOM 706 O O . ARG A 1 91 ? -1.220 -6.122 -16.424 1.00 60.44 91 ARG A O 1
ATOM 713 N N . VAL A 1 92 ? 0.649 -7.199 -15.757 1.00 57.56 92 VAL A N 1
ATOM 714 C CA . VAL A 1 92 ? 0.858 -6.519 -14.463 1.00 57.56 92 VAL A CA 1
ATOM 715 C C . VAL A 1 92 ? 1.777 -5.317 -14.650 1.00 57.56 92 VAL A C 1
ATOM 717 O O . VAL A 1 92 ? 2.684 -5.433 -15.508 1.00 57.56 92 VAL A O 1
#

Mean predicted aligned error: 3.97 Å

Foldseek 3Di:
DQDCWDWDDWFDRWIFTDHSAGAETFLDPQDDAFDVRPGDTPDHGDPVVVVRNLPHQEYEQEDDGCSRVPPVRCVSNVNHHYDYDPDDPPHD

Nearest PDB structures (foldseek):
  7jj9-assembly1_A  TM=5.200E-01  e=1.170E+00  Streptococcus pneumoniae R6
  8svc-assembly1_A  TM=4.970E-01  e=2.589E+00  Klebsiella pneumoniae
  2q6v-assembly1_A  TM=5.678E-01  e=5.019E+00  unclassified
  3cv3-assembly1_A  TM=5.655E-01  e=5.363E+00  Xanthomonas campestris pv. campestris
  7me1-assembly2_B  TM=6.379E-01  e=9.730E+00  Yersinia pestis

Secondary structure (DSSP, 8-state):
---SEEEEE-STT-EEEEESEEEEEES---SS-BGGGTB--SSPPPHHHHHHHHH-SEEE---S-TTTS-HHHHHHTTTSEEE----TTS--